Protein AF-A0A3D4UQH4-F1 (afdb_monomer_lite)

Sequence (148 aa):
MLNLFEFDNHVIDTSDFDHFLHGQIVKDFEQEICEYVGAKYAASFFSASYALYSIMNSKVIQTPESVSIPSMIPAVVPNLLVDAGKKIKFTSDVDWVGNSYTLTDGVIDSAQRLDRNQFANECESDDLMVFSMYPTKPLPSLDGGIVV

Structure (mmCIF, N/CA/C/O backbone):
data_AF-A0A3D4UQH4-F1
#
_entry.id   AF-A0A3D4UQH4-F1
#
loop_
_atom_site.group_PDB
_atom_site.id
_atom_site.type_symbol
_atom_site.label_atom_id
_atom_site.label_alt_id
_atom_site.label_comp_id
_atom_site.label_asym_id
_atom_site.label_entity_id
_atom_site.label_seq_id
_atom_site.pdbx_PDB_ins_code
_atom_site.Cartn_x
_atom_site.Cartn_y
_atom_site.Cartn_z
_atom_site.occupancy
_atom_site.B_iso_or_equiv
_atom_site.auth_seq_id
_atom_site.auth_comp_id
_atom_site.auth_asym_id
_atom_site.auth_atom_id
_atom_site.pdbx_PDB_model_num
ATOM 1 N N . MET A 1 1 ? 36.243 -4.290 3.442 1.00 55.69 1 MET A N 1
ATOM 2 C CA . MET A 1 1 ? 35.233 -3.254 3.735 1.00 55.69 1 MET A CA 1
ATOM 3 C C . MET A 1 1 ? 33.886 -3.926 3.514 1.00 55.69 1 MET A C 1
ATOM 5 O O . MET A 1 1 ? 33.722 -4.507 2.450 1.00 55.69 1 MET A O 1
ATOM 9 N N . LEU A 1 2 ? 33.020 -4.008 4.529 1.00 63.53 2 LEU A N 1
ATOM 10 C CA . LEU A 1 2 ? 31.681 -4.590 4.365 1.00 63.53 2 LEU A CA 1
ATOM 11 C C . LEU A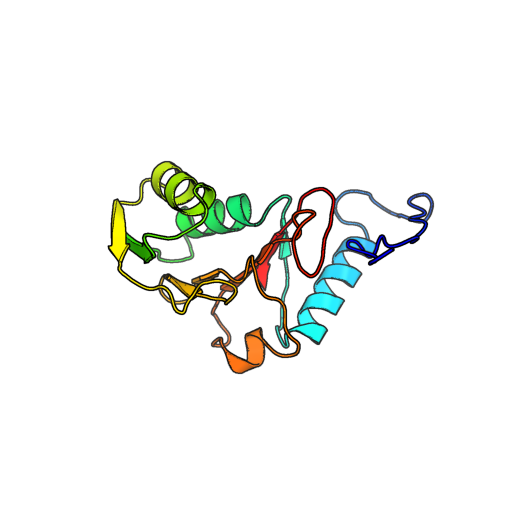 1 2 ? 30.859 -3.636 3.500 1.00 63.53 2 LEU A C 1
ATOM 13 O O . LEU A 1 2 ? 30.804 -2.445 3.807 1.00 63.53 2 LEU A O 1
ATOM 17 N N . ASN A 1 3 ? 30.283 -4.143 2.412 1.00 63.81 3 ASN A N 1
ATOM 18 C CA . ASN A 1 3 ? 29.414 -3.346 1.562 1.00 63.81 3 ASN A CA 1
ATOM 19 C C . ASN A 1 3 ? 28.056 -3.237 2.262 1.00 63.81 3 ASN A C 1
ATOM 21 O O . ASN A 1 3 ? 27.330 -4.222 2.351 1.00 63.81 3 ASN A O 1
ATOM 25 N N . LEU A 1 4 ? 27.780 -2.079 2.866 1.00 70.81 4 LEU A N 1
ATOM 26 C CA . LEU A 1 4 ? 26.556 -1.844 3.645 1.00 70.81 4 LEU A CA 1
ATOM 27 C C . LEU A 1 4 ? 25.354 -1.486 2.761 1.00 70.81 4 LEU A C 1
ATOM 29 O O . LEU A 1 4 ? 24.227 -1.518 3.243 1.00 70.81 4 LEU A O 1
ATOM 33 N N . PHE A 1 5 ? 25.599 -1.147 1.494 1.00 67.12 5 PHE A N 1
ATOM 34 C CA . PHE A 1 5 ? 24.580 -0.742 0.538 1.00 67.12 5 PHE A CA 1
ATOM 35 C C . PHE A 1 5 ? 24.846 -1.418 -0.806 1.00 67.12 5 PHE A C 1
ATOM 37 O O . PHE A 1 5 ? 25.964 -1.366 -1.323 1.00 67.12 5 PHE A O 1
ATOM 44 N N . GLU A 1 6 ? 23.816 -2.028 -1.376 1.00 66.38 6 GLU A N 1
ATOM 45 C CA . GLU A 1 6 ? 23.795 -2.366 -2.793 1.00 66.38 6 GLU A CA 1
ATOM 46 C C . GLU A 1 6 ? 23.081 -1.225 -3.510 1.00 66.38 6 GLU A C 1
ATOM 48 O O . GLU A 1 6 ? 21.919 -0.936 -3.234 1.00 66.38 6 GLU A O 1
ATOM 53 N N . PHE A 1 7 ? 23.815 -0.511 -4.359 1.00 68.06 7 PHE A N 1
ATOM 54 C CA . PHE A 1 7 ? 23.237 0.512 -5.217 1.00 68.06 7 PHE A CA 1
ATOM 55 C C . PHE A 1 7 ? 23.024 -0.094 -6.590 1.00 68.06 7 PHE A C 1
ATOM 57 O O . PHE A 1 7 ? 23.969 -0.616 -7.191 1.00 68.06 7 PHE A O 1
ATOM 64 N N . ASP A 1 8 ? 21.796 0.001 -7.079 1.00 66.94 8 ASP A N 1
ATOM 65 C CA . ASP A 1 8 ? 21.498 -0.404 -8.437 1.00 66.94 8 ASP A CA 1
ATOM 66 C C . ASP A 1 8 ? 22.124 0.574 -9.432 1.00 66.94 8 ASP A C 1
ATOM 68 O O . ASP A 1 8 ? 22.000 1.792 -9.300 1.00 66.94 8 ASP A O 1
ATOM 72 N N . ASN A 1 9 ? 22.801 0.035 -10.446 1.00 75.69 9 ASN A N 1
ATOM 73 C CA . ASN A 1 9 ? 23.421 0.826 -11.516 1.00 75.69 9 ASN A CA 1
ATOM 74 C C . ASN A 1 9 ? 22.517 0.903 -12.754 1.00 75.69 9 ASN A C 1
ATOM 76 O O . ASN A 1 9 ? 23.005 1.065 -13.876 1.00 75.69 9 ASN A O 1
ATOM 80 N N . HIS A 1 10 ? 21.205 0.737 -12.569 1.00 77.25 10 HIS A N 1
ATOM 81 C CA . HIS A 1 10 ? 20.240 0.845 -13.651 1.00 77.25 10 HIS A CA 1
ATOM 82 C C . HIS A 1 10 ? 20.308 2.239 -14.279 1.00 77.25 10 HIS A C 1
ATOM 84 O O . HIS A 1 10 ? 20.127 3.261 -13.618 1.00 77.25 10 HIS A O 1
ATOM 90 N N . VAL A 1 11 ? 20.563 2.274 -15.586 1.00 79.12 11 VAL A N 1
ATOM 91 C CA . VAL A 1 11 ? 20.417 3.486 -16.387 1.00 79.12 11 VAL A CA 1
ATOM 92 C C . VAL A 1 11 ? 18.962 3.546 -16.826 1.00 79.12 11 VAL A C 1
ATOM 94 O O . VAL A 1 11 ? 18.531 2.743 -17.649 1.00 79.12 11 VAL A O 1
ATOM 97 N N . ILE A 1 12 ? 18.202 4.473 -16.245 1.00 77.31 12 ILE A N 1
ATOM 98 C CA . ILE A 1 12 ? 16.815 4.720 -16.641 1.00 77.31 12 ILE A CA 1
ATOM 99 C C . ILE A 1 12 ? 16.840 5.686 -17.825 1.00 77.31 12 ILE A C 1
ATOM 101 O O . ILE A 1 12 ? 17.090 6.881 -17.652 1.00 77.31 12 ILE A O 1
ATOM 105 N N . ASP A 1 13 ? 16.589 5.166 -19.024 1.00 83.00 13 ASP A N 1
ATOM 106 C CA . ASP A 1 13 ? 16.363 5.993 -20.204 1.00 83.00 13 ASP A CA 1
ATOM 107 C C . ASP A 1 13 ? 14.875 6.338 -20.308 1.00 83.00 13 ASP A C 1
ATOM 109 O O . ASP A 1 13 ? 14.033 5.500 -20.616 1.00 83.00 13 ASP A O 1
ATOM 113 N N . THR A 1 14 ? 14.548 7.591 -20.006 1.00 85.00 14 THR A N 1
ATOM 114 C CA . THR A 1 14 ? 13.168 8.094 -20.084 1.00 85.00 14 THR A CA 1
ATOM 115 C C . THR A 1 14 ? 12.815 8.623 -21.474 1.00 85.00 14 THR A C 1
ATOM 117 O O . THR A 1 14 ? 11.677 9.038 -21.687 1.00 85.00 14 THR A O 1
ATOM 120 N N . SER A 1 15 ? 13.762 8.629 -22.423 1.00 86.25 15 SER A N 1
ATOM 121 C CA . SER A 1 15 ? 13.526 9.125 -23.784 1.00 86.25 15 SER A CA 1
ATOM 122 C C . SER A 1 15 ? 12.599 8.222 -24.600 1.00 86.25 15 SER A C 1
ATOM 124 O O . SER A 1 15 ? 11.910 8.718 -25.490 1.00 86.25 15 SER A O 1
ATOM 126 N N . ASP A 1 16 ? 12.514 6.941 -24.236 1.00 82.94 16 ASP A N 1
ATOM 127 C CA . ASP A 1 16 ? 11.620 5.957 -24.852 1.00 82.94 16 ASP A CA 1
ATOM 128 C C . ASP A 1 16 ? 10.189 5.992 -24.278 1.00 82.94 16 ASP A C 1
ATOM 130 O O . ASP A 1 16 ? 9.322 5.234 -24.719 1.00 82.94 16 ASP A O 1
ATOM 134 N N . PHE A 1 17 ? 9.907 6.853 -23.291 1.00 87.06 17 PHE A N 1
ATOM 135 C CA . PHE A 1 17 ? 8.574 6.937 -22.692 1.00 87.06 17 PHE A CA 1
ATOM 136 C C . PHE A 1 17 ? 7.614 7.672 -23.632 1.00 87.06 17 PHE A C 1
ATOM 138 O O . PHE A 1 17 ? 7.866 8.797 -24.061 1.00 87.06 17 PHE A O 1
ATOM 145 N N . ASP A 1 18 ? 6.471 7.050 -23.913 1.00 85.69 18 ASP A N 1
ATOM 146 C CA . ASP A 1 18 ? 5.420 7.606 -24.767 1.00 85.69 18 ASP A CA 1
ATOM 147 C C . ASP A 1 18 ? 4.698 8.789 -24.096 1.00 85.69 18 ASP A C 1
ATOM 149 O O . ASP A 1 18 ? 4.548 9.863 -24.683 1.00 85.69 18 ASP A O 1
ATOM 153 N N . HIS A 1 19 ? 4.278 8.608 -22.842 1.00 82.06 19 HIS A N 1
ATOM 154 C CA . HIS A 1 19 ? 3.613 9.613 -22.022 1.00 82.06 19 HIS A CA 1
ATOM 155 C C . HIS A 1 19 ? 4.035 9.499 -20.553 1.00 82.06 19 HIS A C 1
ATOM 1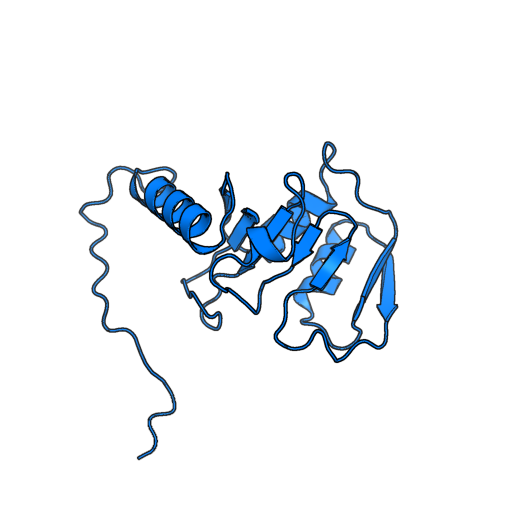57 O O . HIS A 1 19 ? 3.909 8.450 -19.932 1.00 82.06 19 HIS A O 1
ATOM 163 N N . PHE A 1 20 ? 4.435 10.619 -19.946 1.00 77.88 20 PHE A N 1
ATOM 164 C CA . PHE A 1 20 ? 4.988 10.626 -18.583 1.00 77.88 20 PHE A CA 1
ATOM 165 C C . PHE A 1 20 ? 3.975 10.381 -17.450 1.00 77.88 20 PHE A C 1
ATOM 167 O O . PHE A 1 20 ? 4.392 10.125 -16.328 1.00 77.88 20 PHE A O 1
ATOM 174 N N . LEU A 1 21 ? 2.665 10.495 -17.705 1.00 78.69 21 LEU A N 1
ATOM 175 C CA . LEU A 1 21 ? 1.633 10.385 -16.657 1.00 78.69 21 LEU A CA 1
ATOM 176 C C . LEU A 1 21 ? 0.881 9.048 -16.666 1.00 78.69 21 LEU A C 1
ATOM 178 O O . LEU A 1 21 ? 0.495 8.557 -15.614 1.00 78.69 21 LEU A O 1
ATOM 182 N N . HIS A 1 22 ? 0.621 8.493 -17.848 1.00 79.38 22 HIS A N 1
ATOM 183 C CA . HIS A 1 22 ? -0.218 7.302 -18.043 1.00 79.38 22 HIS A CA 1
ATOM 184 C C . HIS A 1 22 ? 0.233 6.508 -19.281 1.00 79.38 22 HIS A C 1
ATOM 186 O O . HIS A 1 22 ? -0.586 5.986 -20.047 1.00 79.38 22 HIS A O 1
ATOM 192 N N . GLY A 1 23 ? 1.540 6.534 -19.542 1.00 88.31 23 GLY A N 1
ATOM 193 C CA . GLY A 1 23 ? 2.171 5.822 -20.645 1.00 88.31 23 GLY A CA 1
ATOM 194 C C . GLY A 1 23 ? 2.146 4.311 -20.466 1.00 88.31 23 GLY A C 1
ATOM 195 O O . GLY A 1 23 ? 1.752 3.798 -19.414 1.00 88.31 23 GLY A O 1
ATOM 196 N N . GLN A 1 24 ? 2.588 3.593 -21.495 1.00 91.56 24 GLN A N 1
ATOM 197 C CA . GLN A 1 24 ? 2.633 2.130 -21.471 1.00 91.56 24 GLN A CA 1
ATOM 198 C C . GLN A 1 24 ? 3.474 1.599 -20.298 1.00 91.56 24 GLN A C 1
ATOM 200 O O . GLN A 1 24 ? 3.058 0.650 -19.643 1.00 91.56 24 GLN A O 1
ATOM 205 N N . ILE A 1 25 ? 4.560 2.294 -19.942 1.00 90.56 25 ILE A N 1
ATOM 206 C CA . ILE A 1 25 ? 5.445 1.913 -18.832 1.00 90.56 25 ILE A CA 1
ATOM 207 C C . ILE A 1 25 ? 4.726 1.821 -17.475 1.00 90.56 25 ILE A C 1
ATOM 209 O O . ILE A 1 25 ? 5.060 0.965 -16.662 1.00 90.56 25 ILE A O 1
ATOM 213 N N . VAL A 1 26 ? 3.712 2.663 -17.229 1.00 92.12 26 VAL A N 1
ATOM 214 C CA . VAL A 1 26 ? 2.927 2.617 -15.982 1.00 92.12 26 VAL A CA 1
ATOM 215 C C . VAL A 1 26 ? 2.057 1.362 -15.952 1.00 92.12 26 VAL A C 1
ATOM 217 O O . VAL A 1 26 ? 1.976 0.696 -14.927 1.00 92.12 26 VAL A O 1
ATOM 220 N N . LYS A 1 27 ? 1.451 1.008 -17.091 1.00 94.00 27 LYS A N 1
ATOM 221 C CA . LYS A 1 27 ? 0.606 -0.188 -17.212 1.00 94.00 27 LYS A CA 1
ATOM 222 C C . LYS A 1 27 ? 1.421 -1.469 -17.102 1.00 94.00 27 LYS A C 1
ATOM 224 O O . LYS A 1 27 ? 0.960 -2.419 -16.482 1.00 94.00 27 LYS A O 1
ATOM 229 N N . ASP A 1 28 ? 2.607 -1.484 -17.705 1.00 94.50 28 ASP A N 1
ATOM 230 C CA . ASP A 1 28 ? 3.519 -2.624 -17.635 1.00 94.50 28 ASP A CA 1
ATOM 231 C C . ASP A 1 28 ? 3.971 -2.839 -16.186 1.00 94.50 28 ASP A C 1
ATOM 233 O O . ASP A 1 28 ? 3.867 -3.947 -15.672 1.00 94.50 28 ASP A O 1
ATOM 237 N N . PHE A 1 29 ? 4.349 -1.763 -15.487 1.00 94.56 29 PHE A N 1
ATOM 238 C CA . PHE A 1 29 ? 4.673 -1.811 -14.061 1.00 94.56 29 PHE A CA 1
ATOM 239 C C . PHE A 1 29 ? 3.508 -2.335 -13.204 1.00 94.56 29 PHE A C 1
ATOM 241 O O . PHE A 1 29 ? 3.693 -3.238 -12.389 1.00 94.56 29 PHE A O 1
ATOM 248 N N . GLU A 1 30 ? 2.298 -1.804 -13.395 1.00 97.50 30 GLU A N 1
ATOM 249 C CA . GLU A 1 30 ? 1.097 -2.254 -12.681 1.00 97.50 30 GLU A CA 1
ATOM 250 C C . GLU A 1 30 ? 0.813 -3.743 -12.920 1.00 97.50 30 GLU A C 1
ATOM 252 O O . GLU A 1 30 ? 0.559 -4.486 -11.970 1.00 97.50 30 GLU A O 1
ATOM 257 N N . GLN A 1 31 ? 0.926 -4.196 -14.171 1.00 98.38 31 GLN A N 1
ATOM 258 C CA . GLN A 1 31 ? 0.735 -5.594 -14.553 1.00 98.38 31 GLN A CA 1
ATOM 259 C C . GLN A 1 31 ? 1.808 -6.512 -13.948 1.00 98.38 31 GLN A C 1
ATOM 261 O O . GLN A 1 31 ? 1.475 -7.584 -13.440 1.00 98.38 31 GLN A O 1
ATOM 266 N N . GLU A 1 32 ? 3.078 -6.101 -13.949 1.00 98.06 32 GLU A N 1
ATOM 267 C CA . GLU A 1 32 ? 4.167 -6.864 -13.331 1.00 98.06 32 GLU A CA 1
ATOM 268 C C . GLU A 1 32 ? 3.962 -7.023 -11.821 1.00 98.06 32 GLU A C 1
ATOM 270 O O . GLU A 1 32 ? 4.178 -8.109 -11.278 1.00 98.06 32 GLU A O 1
ATOM 275 N N . ILE A 1 33 ? 3.489 -5.975 -11.137 1.00 98.31 33 ILE A N 1
ATOM 276 C CA . ILE A 1 33 ? 3.147 -6.066 -9.716 1.00 98.31 33 ILE A CA 1
ATOM 277 C C . ILE A 1 33 ? 1.986 -7.038 -9.504 1.00 98.31 33 ILE A C 1
ATOM 279 O O . ILE A 1 33 ? 2.107 -7.911 -8.641 1.00 98.31 33 ILE A O 1
ATOM 283 N N . CYS A 1 34 ? 0.909 -6.954 -10.297 1.00 98.50 34 CYS A N 1
ATOM 284 C CA . CYS A 1 34 ? -0.203 -7.909 -10.236 1.00 98.50 34 CYS A CA 1
ATOM 285 C C . CYS A 1 34 ? 0.284 -9.357 -10.347 1.00 98.50 34 CYS A C 1
ATOM 287 O O . CYS A 1 34 ? -0.038 -10.190 -9.500 1.00 98.50 34 CYS A O 1
ATOM 289 N N . GLU A 1 35 ? 1.094 -9.651 -11.364 1.00 98.69 35 GLU A N 1
ATOM 290 C CA . GLU A 1 35 ? 1.646 -10.985 -11.603 1.00 98.69 35 GLU A CA 1
ATOM 291 C C . GLU A 1 35 ? 2.577 -11.443 -10.478 1.00 98.69 35 GLU A C 1
ATOM 293 O O . GLU A 1 35 ? 2.585 -12.621 -10.115 1.00 98.69 35 GLU A O 1
ATOM 298 N N . TYR A 1 36 ? 3.352 -10.522 -9.902 1.00 98.69 36 TYR A N 1
ATOM 299 C CA . TYR A 1 36 ? 4.272 -10.827 -8.817 1.00 98.69 36 TYR A CA 1
ATOM 300 C C . TYR A 1 36 ? 3.537 -11.182 -7.522 1.00 98.69 36 TYR A C 1
ATOM 302 O O . TYR A 1 36 ? 3.870 -12.193 -6.902 1.00 98.69 36 TYR A O 1
ATOM 310 N N . VAL A 1 37 ? 2.543 -10.386 -7.113 1.00 98.62 37 VAL A N 1
ATOM 311 C CA . VAL A 1 37 ? 1.826 -10.557 -5.832 1.00 98.62 37 VAL A CA 1
ATOM 312 C C . VAL A 1 37 ? 0.585 -11.445 -5.942 1.00 98.62 37 VAL A C 1
ATOM 314 O O . VAL A 1 37 ? 0.021 -11.830 -4.919 1.00 98.62 37 VAL A O 1
ATOM 317 N N . GLY A 1 38 ? 0.177 -11.811 -7.159 1.00 98.44 38 GLY A N 1
ATOM 318 C CA . GLY A 1 38 ? -1.009 -12.626 -7.418 1.00 98.44 38 GLY A CA 1
ATOM 319 C C . GLY A 1 38 ? -2.327 -11.848 -7.341 1.00 98.44 38 GLY A C 1
ATOM 320 O O . GLY A 1 38 ? -3.352 -12.431 -6.997 1.00 98.44 38 GLY A O 1
ATOM 321 N N . ALA A 1 39 ? -2.306 -10.548 -7.642 1.00 98.50 39 ALA A N 1
ATOM 322 C CA . ALA A 1 39 ? -3.495 -9.700 -7.701 1.00 98.50 39 ALA A CA 1
ATOM 323 C C . ALA A 1 39 ? -4.038 -9.575 -9.133 1.00 98.50 39 ALA A C 1
ATOM 325 O O . ALA A 1 39 ? -3.359 -9.888 -10.112 1.00 98.50 39 ALA A O 1
ATOM 326 N N . LYS A 1 40 ? -5.286 -9.116 -9.265 1.00 98.00 40 LYS A N 1
ATOM 327 C CA . LYS A 1 40 ? -5.950 -8.955 -10.571 1.00 98.00 40 LYS A CA 1
ATOM 328 C C . LYS A 1 40 ? -5.795 -7.553 -11.157 1.00 98.00 40 LYS A C 1
ATOM 330 O O . LYS A 1 40 ? -5.842 -7.395 -12.376 1.00 98.00 40 LYS A O 1
ATOM 335 N N . TYR A 1 41 ? -5.686 -6.554 -10.292 1.00 98.06 41 TYR A N 1
ATOM 336 C CA . TYR A 1 41 ? -5.614 -5.151 -10.660 1.00 98.06 41 TYR A CA 1
ATOM 337 C C . TYR A 1 41 ? -4.526 -4.474 -9.842 1.00 98.06 41 TYR A C 1
ATOM 339 O O . TYR A 1 41 ? -4.163 -4.953 -8.773 1.00 98.06 41 TYR A O 1
ATOM 347 N N . ALA A 1 42 ? -4.000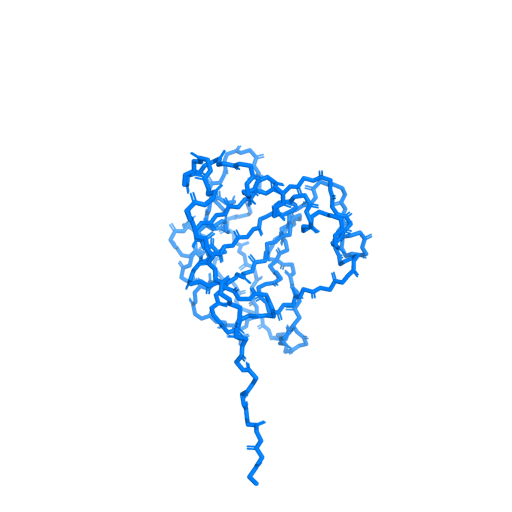 -3.377 -10.370 1.00 97.94 42 ALA A N 1
ATOM 348 C CA . ALA A 1 42 ? -3.109 -2.501 -9.643 1.00 97.94 42 ALA A CA 1
ATOM 349 C C . ALA A 1 42 ? -3.360 -1.057 -10.075 1.00 97.94 42 ALA A C 1
ATOM 351 O O . ALA A 1 42 ? -3.783 -0.802 -11.204 1.00 97.94 42 ALA A O 1
ATOM 352 N N . ALA A 1 43 ? -3.127 -0.122 -9.162 1.00 96.81 43 ALA A N 1
ATOM 353 C CA . ALA A 1 43 ? -3.213 1.305 -9.420 1.00 96.81 43 ALA A CA 1
ATOM 354 C C . ALA A 1 43 ? -2.076 2.034 -8.704 1.00 96.81 43 ALA A C 1
ATOM 356 O O . ALA A 1 43 ? -1.956 1.977 -7.475 1.00 96.81 43 ALA A O 1
ATOM 357 N N . SER A 1 44 ? -1.247 2.725 -9.479 1.00 95.69 44 SER A N 1
ATOM 358 C CA . SER A 1 44 ? -0.088 3.470 -8.995 1.00 95.69 44 SER A CA 1
ATOM 359 C C . SER A 1 44 ? -0.488 4.838 -8.442 1.00 95.69 44 SER A C 1
ATOM 361 O O . SER A 1 44 ? -1.317 5.558 -8.997 1.00 95.69 44 SER A O 1
ATOM 363 N N . PHE A 1 45 ? 0.160 5.228 -7.352 1.00 95.88 45 PHE A N 1
ATOM 364 C CA . PHE A 1 45 ? 0.008 6.508 -6.672 1.00 95.88 45 PHE A CA 1
ATOM 365 C C . PHE A 1 45 ? 1.382 7.132 -6.439 1.00 95.88 45 PHE A C 1
ATOM 367 O O . PHE A 1 45 ? 2.402 6.450 -6.372 1.00 95.88 45 PHE A O 1
ATOM 374 N N . PHE A 1 46 ? 1.413 8.445 -6.224 1.00 93.75 46 PHE A N 1
ATOM 375 C CA . PHE A 1 46 ? 2.661 9.143 -5.909 1.00 93.75 46 PHE A CA 1
ATOM 376 C C . PHE A 1 46 ? 3.199 8.841 -4.499 1.00 93.75 46 PHE A C 1
ATOM 378 O O . PHE A 1 46 ? 4.338 9.174 -4.219 1.00 93.75 46 PHE A O 1
ATOM 385 N N . SER A 1 47 ? 2.405 8.237 -3.603 1.00 95.94 47 SER A N 1
ATOM 386 C CA . SER A 1 47 ? 2.872 7.692 -2.318 1.00 95.94 47 SER A CA 1
ATOM 387 C C . SER A 1 47 ? 1.864 6.690 -1.740 1.00 95.94 47 SER A C 1
ATOM 389 O O . SER A 1 47 ? 0.653 6.832 -1.937 1.00 95.94 47 SER A O 1
ATOM 391 N N . ALA A 1 48 ? 2.341 5.712 -0.963 1.00 97.25 48 ALA A N 1
ATOM 392 C CA . ALA A 1 48 ? 1.469 4.782 -0.230 1.00 97.25 48 ALA A CA 1
ATOM 393 C C . ALA A 1 48 ? 0.586 5.495 0.806 1.00 97.25 48 ALA A C 1
ATOM 395 O O . ALA A 1 48 ? -0.591 5.177 0.957 1.00 97.25 48 ALA A O 1
ATOM 396 N N . SER A 1 49 ? 1.127 6.508 1.485 1.00 97.19 49 SER A N 1
ATOM 397 C CA . SER A 1 49 ? 0.389 7.282 2.486 1.00 97.19 49 SER A CA 1
ATOM 398 C C . SER A 1 49 ? -0.801 8.020 1.877 1.00 97.19 49 SER A C 1
ATOM 400 O O . SER A 1 49 ? -1.867 8.070 2.488 1.00 97.19 49 SER A O 1
ATOM 402 N N . TYR A 1 50 ? -0.650 8.563 0.663 1.00 97.31 50 TYR A N 1
ATOM 403 C CA . TYR A 1 50 ? -1.760 9.198 -0.045 1.00 97.31 50 TYR A CA 1
ATOM 404 C C . TYR A 1 50 ? -2.799 8.185 -0.536 1.00 97.31 50 TYR A C 1
ATOM 406 O O . TYR A 1 50 ? -3.998 8.471 -0.490 1.00 97.31 50 TYR A O 1
ATOM 414 N N . ALA A 1 51 ? -2.365 6.995 -0.963 1.00 97.50 51 ALA A N 1
ATOM 415 C CA . ALA A 1 51 ? -3.277 5.911 -1.313 1.00 97.50 51 ALA A CA 1
ATOM 416 C C . ALA A 1 51 ? -4.135 5.502 -0.101 1.00 97.50 51 ALA A C 1
ATOM 418 O O . ALA A 1 51 ? -5.363 5.521 -0.181 1.00 97.50 51 ALA A O 1
ATOM 419 N N . LEU A 1 52 ? -3.506 5.261 1.055 1.00 98.12 52 LEU A N 1
ATOM 420 C CA . LEU A 1 52 ? -4.204 4.967 2.310 1.00 98.12 52 LEU A CA 1
ATOM 421 C C . LEU A 1 52 ? -5.124 6.115 2.736 1.00 98.12 52 LEU A C 1
ATOM 423 O O . LEU A 1 52 ? -6.285 5.878 3.052 1.00 98.12 52 LEU A O 1
ATOM 427 N N . TYR A 1 53 ? -4.664 7.368 2.683 1.00 97.94 53 TYR A N 1
ATOM 428 C CA . TYR A 1 53 ? -5.513 8.533 2.955 1.00 97.94 53 TYR A CA 1
ATOM 429 C C . TYR A 1 53 ? -6.764 8.560 2.061 1.00 97.94 53 TYR A C 1
ATOM 431 O O . TYR A 1 53 ? -7.869 8.824 2.542 1.00 97.94 53 TYR A O 1
ATOM 439 N N . SER A 1 54 ? -6.606 8.260 0.770 1.00 97.19 54 SER A N 1
ATOM 440 C CA . SER A 1 54 ? -7.706 8.224 -0.199 1.00 97.19 54 SER A CA 1
ATOM 441 C C . SER A 1 54 ? -8.692 7.093 0.102 1.00 97.19 54 SER A C 1
ATOM 443 O O . SER A 1 54 ? -9.901 7.312 0.053 1.00 97.19 54 SER A O 1
ATOM 445 N N . ILE A 1 55 ? -8.191 5.913 0.484 1.00 97.38 55 ILE A N 1
ATOM 446 C CA . ILE A 1 55 ? -9.007 4.776 0.933 1.00 97.38 55 ILE A CA 1
ATOM 447 C C . ILE A 1 55 ? -9.796 5.152 2.195 1.00 97.38 55 ILE A C 1
ATOM 449 O O . ILE A 1 55 ? -11.014 4.986 2.235 1.00 97.38 55 ILE A O 1
ATOM 453 N N . MET A 1 56 ? -9.138 5.748 3.194 1.00 97.56 56 MET A N 1
ATOM 454 C CA . MET A 1 56 ? -9.770 6.141 4.459 1.00 97.56 56 MET A CA 1
ATOM 455 C C . MET A 1 56 ? -10.832 7.243 4.303 1.00 97.56 56 MET A C 1
ATOM 457 O O . MET A 1 56 ? -11.747 7.317 5.125 1.00 97.56 56 MET A O 1
ATOM 461 N N . ASN A 1 57 ? -10.747 8.062 3.249 1.00 95.50 57 ASN A N 1
ATOM 462 C CA . ASN A 1 57 ? -11.736 9.090 2.893 1.00 95.50 57 ASN A CA 1
ATOM 463 C C . ASN A 1 57 ? -12.730 8.651 1.804 1.00 95.50 57 ASN A C 1
ATOM 465 O O . ASN A 1 57 ? -13.548 9.457 1.344 1.00 95.50 57 ASN A O 1
ATOM 469 N N . SER A 1 58 ? -12.663 7.399 1.355 1.00 93.75 58 SER A N 1
ATOM 470 C CA . SER A 1 58 ? -13.525 6.902 0.290 1.00 93.75 58 SER A CA 1
ATOM 471 C C . SER A 1 58 ? -14.995 6.889 0.717 1.00 93.75 58 SER A C 1
ATOM 473 O O . SER A 1 58 ? -15.340 6.589 1.857 1.00 93.75 58 SER A O 1
ATOM 475 N N . LYS A 1 59 ? -15.885 7.189 -0.235 1.00 91.38 59 LYS A N 1
ATOM 476 C CA . LYS A 1 59 ? -17.342 7.007 -0.082 1.00 91.38 59 LYS A CA 1
ATOM 477 C C . LYS A 1 59 ? -17.822 5.634 -0.551 1.00 91.38 59 LYS A C 1
ATOM 479 O O . LYS A 1 59 ? -18.995 5.318 -0.384 1.00 91.38 59 LYS A O 1
ATOM 484 N N . VAL A 1 60 ? -16.942 4.877 -1.204 1.00 91.81 60 VAL A N 1
ATOM 485 C CA . VAL A 1 60 ? -17.248 3.566 -1.789 1.00 91.81 60 VAL A CA 1
ATOM 486 C C . VAL A 1 60 ? -16.733 2.452 -0.883 1.00 91.81 60 VAL A C 1
ATOM 488 O O . VAL A 1 60 ? -17.408 1.444 -0.721 1.00 91.81 60 VAL A O 1
ATOM 491 N N . ILE A 1 61 ? -15.573 2.661 -0.256 1.00 90.56 61 ILE A N 1
ATOM 492 C CA . ILE A 1 61 ? -14.990 1.734 0.715 1.00 90.56 61 ILE A CA 1
ATOM 493 C C . ILE A 1 61 ? -15.451 2.176 2.098 1.00 90.56 61 ILE A C 1
ATOM 495 O O . ILE A 1 61 ? -15.174 3.299 2.526 1.00 90.56 61 ILE A O 1
ATOM 499 N N . GLN A 1 62 ? -16.178 1.309 2.793 1.00 89.44 62 GLN A N 1
ATOM 500 C CA . GLN A 1 62 ? -16.637 1.607 4.139 1.00 89.44 62 GLN A CA 1
ATOM 501 C C . GLN A 1 62 ? -15.475 1.447 5.120 1.00 89.44 62 GLN A C 1
ATOM 503 O O . GLN A 1 62 ? -15.058 0.337 5.423 1.00 89.44 62 GLN A O 1
ATOM 508 N N . THR A 1 63 ? -14.978 2.561 5.652 1.00 94.44 63 THR A N 1
ATOM 509 C CA . THR A 1 63 ? -13.929 2.557 6.678 1.00 94.44 63 THR A CA 1
ATOM 510 C C . THR A 1 63 ? -14.496 2.987 8.031 1.00 94.44 63 THR A C 1
ATOM 512 O O . THR A 1 63 ? -15.381 3.849 8.089 1.00 94.44 63 THR A O 1
ATOM 515 N N . PRO A 1 64 ? -14.023 2.416 9.150 1.00 95.62 64 PRO A N 1
ATOM 516 C CA . PRO A 1 64 ? -14.558 2.738 10.464 1.00 95.62 64 PRO A CA 1
ATOM 517 C C . PRO A 1 64 ? -14.186 4.165 10.886 1.00 95.62 64 PRO A C 1
ATOM 519 O O . PRO A 1 64 ? -13.228 4.762 10.397 1.00 95.62 64 PRO A O 1
ATOM 522 N N . GLU A 1 65 ? -14.935 4.709 11.845 1.00 95.81 65 GLU A N 1
ATOM 523 C CA . GLU A 1 65 ? -14.635 5.993 12.503 1.00 95.81 65 GLU A CA 1
ATOM 524 C C . GLU A 1 65 ? -13.413 5.905 13.432 1.00 95.81 65 GLU A C 1
ATOM 526 O O . GLU A 1 65 ? -12.748 6.904 13.704 1.00 95.81 65 GLU A O 1
ATOM 531 N N . SER A 1 66 ? -13.125 4.707 13.950 1.00 97.69 66 SER A N 1
ATOM 532 C CA . SER A 1 66 ? -11.994 4.434 14.833 1.00 97.69 66 SER A CA 1
ATOM 533 C C . SER A 1 66 ? -11.176 3.273 14.290 1.00 97.69 66 SER A C 1
ATOM 535 O O . SER A 1 66 ? -11.725 2.208 14.017 1.00 97.69 66 SER A O 1
ATOM 537 N N . VAL A 1 67 ? -9.864 3.462 14.204 1.00 98.06 67 VAL A N 1
ATOM 538 C CA . VAL A 1 67 ? -8.905 2.488 13.677 1.00 98.06 67 VAL A CA 1
ATOM 539 C C . VAL A 1 67 ? -7.951 2.071 14.790 1.00 98.06 67 VAL A C 1
ATOM 541 O O . VAL A 1 67 ? -7.507 2.911 15.578 1.00 98.06 67 VAL A O 1
ATOM 544 N N . SER A 1 68 ? -7.668 0.771 14.885 1.00 97.62 68 SER A N 1
ATOM 545 C CA . SER A 1 68 ? -6.679 0.247 15.829 1.00 97.62 68 SER A CA 1
ATOM 546 C C . SER A 1 68 ? -5.360 0.017 15.105 1.00 97.62 68 SER A C 1
ATOM 548 O O . SER A 1 68 ? -5.349 -0.707 14.120 1.00 97.62 68 SER A O 1
ATOM 550 N N . ILE A 1 69 ? -4.272 0.616 15.587 1.00 97.44 69 ILE A N 1
ATOM 551 C CA . ILE A 1 69 ? -2.931 0.451 15.005 1.00 97.44 69 ILE A CA 1
ATOM 552 C C . ILE A 1 69 ? -1.901 0.144 16.095 1.00 97.44 69 ILE A C 1
ATOM 554 O O . ILE A 1 69 ? -2.070 0.609 17.228 1.00 97.44 69 ILE A O 1
ATOM 558 N N . PRO A 1 70 ? -0.815 -0.575 15.772 1.00 96.75 70 PRO A N 1
ATOM 559 C CA . PRO A 1 70 ? 0.312 -0.744 16.680 1.00 96.75 70 PRO A CA 1
ATOM 560 C C . PRO A 1 70 ? 0.862 0.599 17.181 1.00 96.75 70 PRO A C 1
ATOM 562 O O . PRO A 1 70 ? 0.926 1.580 16.442 1.00 96.75 70 PRO A O 1
ATOM 565 N N . SER A 1 71 ? 1.273 0.664 18.448 1.00 95.69 71 SER A N 1
ATOM 566 C CA . SER A 1 71 ? 1.899 1.865 19.027 1.00 95.69 71 SER A CA 1
ATOM 567 C C . SER A 1 71 ? 3.301 2.125 18.478 1.00 95.69 71 SER A C 1
ATOM 569 O O . SER A 1 71 ? 3.708 3.272 18.300 1.00 95.69 71 SER A O 1
ATOM 571 N N . MET A 1 72 ? 4.034 1.053 18.188 1.00 95.38 72 MET A N 1
ATOM 572 C CA . MET A 1 72 ? 5.299 1.093 17.474 1.00 95.38 72 MET A CA 1
ATOM 573 C C . MET A 1 72 ? 4.970 1.105 15.989 1.00 95.38 72 MET A C 1
ATOM 575 O O . MET A 1 72 ? 4.842 0.033 15.440 1.00 95.38 72 MET A O 1
ATOM 579 N N . ILE A 1 73 ? 4.781 2.261 15.351 1.00 95.62 73 ILE A N 1
ATOM 580 C CA . ILE A 1 73 ? 4.462 2.366 13.914 1.00 95.62 73 ILE A CA 1
ATOM 581 C C . ILE A 1 73 ? 5.043 3.669 13.335 1.00 95.62 73 ILE A C 1
ATOM 583 O O . ILE A 1 73 ? 5.173 4.645 14.081 1.00 95.62 73 ILE A O 1
ATOM 587 N N . PRO A 1 74 ? 5.425 3.743 12.041 1.00 94.38 74 PRO A N 1
ATOM 588 C CA . PRO A 1 74 ? 5.899 4.988 11.450 1.00 94.38 74 PRO A CA 1
ATOM 589 C C . PRO A 1 74 ? 4.860 6.100 11.595 1.00 94.38 74 PRO A C 1
ATOM 591 O O . PRO A 1 74 ? 3.696 5.903 11.261 1.00 94.38 74 PRO A O 1
ATOM 594 N N . ALA A 1 75 ? 5.294 7.288 12.029 1.00 95.75 75 ALA A N 1
ATOM 595 C CA . ALA A 1 75 ? 4.414 8.421 12.344 1.00 95.75 75 ALA A CA 1
ATOM 596 C C . ALA A 1 75 ? 3.514 8.878 11.177 1.00 95.75 75 ALA A C 1
ATOM 598 O O . ALA A 1 75 ? 2.509 9.549 11.394 1.00 95.75 75 ALA A O 1
ATOM 599 N N . VAL A 1 76 ? 3.836 8.491 9.943 1.00 95.50 76 VAL A N 1
ATOM 600 C CA . VAL A 1 76 ? 3.005 8.775 8.770 1.00 95.50 76 VAL A CA 1
ATOM 601 C C . VAL A 1 76 ? 1.627 8.100 8.835 1.00 95.50 76 VAL A C 1
ATOM 603 O O . VAL A 1 76 ? 0.652 8.694 8.386 1.00 95.50 76 VAL A O 1
ATOM 606 N N . VAL A 1 77 ? 1.518 6.918 9.457 1.00 97.00 77 VAL A N 1
ATOM 607 C CA . VAL A 1 77 ? 0.249 6.185 9.610 1.00 97.00 77 VAL A CA 1
ATOM 608 C C . VAL A 1 77 ? -0.709 6.882 10.590 1.00 97.00 77 VAL A C 1
ATOM 610 O O . VAL A 1 77 ? -1.848 7.149 10.218 1.00 97.00 77 VAL A O 1
ATOM 613 N N . PRO A 1 78 ? -0.323 7.254 11.826 1.00 97.94 78 PRO A N 1
ATOM 614 C CA . PRO A 1 78 ? -1.219 8.033 12.673 1.00 97.94 78 PRO A CA 1
ATOM 615 C C . PRO A 1 78 ? -1.529 9.415 12.079 1.00 97.94 78 PRO A C 1
ATOM 617 O O . PRO A 1 78 ? -2.666 9.864 12.194 1.00 97.94 78 PRO A O 1
ATOM 620 N N . ASN A 1 79 ? -0.583 10.067 11.391 1.00 97.94 79 ASN A N 1
ATOM 621 C CA . ASN A 1 79 ? -0.849 11.358 10.747 1.00 97.94 79 ASN A CA 1
ATOM 622 C C . ASN A 1 79 ? -1.927 11.247 9.657 1.00 97.94 79 ASN A C 1
ATOM 624 O O . ASN A 1 79 ? -2.891 12.007 9.695 1.00 97.94 79 ASN A O 1
ATOM 628 N N . LEU A 1 80 ? -1.832 10.266 8.747 1.00 97.31 80 LEU A N 1
ATOM 629 C CA . LEU A 1 80 ? -2.832 10.109 7.681 1.00 97.31 80 LEU A CA 1
ATOM 630 C C . LEU A 1 80 ? -4.221 9.765 8.236 1.00 97.31 80 LEU A C 1
ATOM 632 O O . LEU A 1 80 ? -5.229 10.192 7.678 1.00 97.31 80 LEU A O 1
ATOM 636 N N . LEU A 1 81 ? -4.291 9.010 9.339 1.00 98.19 81 LEU A N 1
ATOM 637 C CA . LEU A 1 81 ? -5.558 8.678 9.992 1.00 98.19 81 LEU A CA 1
ATOM 638 C C . LEU A 1 81 ? -6.200 9.915 10.626 1.00 98.19 81 LEU A C 1
ATOM 640 O O . LEU A 1 81 ? -7.404 10.116 10.472 1.00 98.19 81 LEU A O 1
ATOM 644 N N . VAL A 1 82 ? -5.407 10.759 11.295 1.00 98.06 82 VAL A N 1
ATOM 645 C CA . VAL A 1 82 ? -5.881 12.041 11.839 1.00 98.06 82 VAL A CA 1
ATOM 646 C C . VAL A 1 82 ? -6.360 12.961 10.716 1.00 98.06 82 VAL A C 1
ATOM 648 O O . VAL A 1 82 ? -7.452 13.519 10.822 1.00 98.06 82 VAL A O 1
ATOM 651 N N . ASP A 1 83 ? -5.605 13.065 9.621 1.00 97.81 83 ASP A N 1
ATOM 652 C CA . ASP A 1 83 ? -5.973 13.880 8.456 1.00 97.81 83 ASP A CA 1
ATOM 653 C C . ASP A 1 83 ? -7.246 13.363 7.762 1.00 97.81 83 ASP A C 1
ATOM 655 O O . ASP A 1 83 ? -8.025 14.146 7.219 1.00 97.81 83 ASP A O 1
ATOM 659 N N . ALA A 1 84 ? -7.498 12.052 7.814 1.00 97.25 84 ALA A N 1
ATOM 660 C CA . ALA A 1 84 ? -8.740 11.422 7.361 1.00 97.25 84 ALA A CA 1
ATOM 661 C C . ALA A 1 84 ? -9.895 11.510 8.385 1.00 97.25 84 ALA A C 1
ATOM 663 O O . ALA A 1 84 ? -10.936 10.876 8.205 1.00 97.25 84 ALA A O 1
ATOM 664 N N . GLY A 1 85 ? -9.727 12.264 9.478 1.00 97.19 85 GLY A N 1
ATOM 665 C CA . GLY A 1 85 ? -10.751 12.466 10.506 1.00 97.19 85 GLY A CA 1
ATOM 666 C C . GLY A 1 85 ? -11.010 11.247 11.396 1.00 97.19 85 GLY A C 1
ATOM 667 O O . GLY A 1 85 ? -12.038 11.190 12.071 1.00 97.19 85 GLY A O 1
ATOM 668 N N . LYS A 1 86 ? -10.106 10.263 11.407 1.00 97.88 86 LYS A N 1
ATOM 669 C CA . LYS A 1 86 ? -10.278 8.998 12.129 1.00 97.88 86 LYS A CA 1
ATOM 670 C C . LYS A 1 86 ? -9.754 9.090 13.557 1.00 97.88 86 LYS A C 1
ATOM 672 O O . LYS A 1 86 ? -8.754 9.744 13.850 1.00 97.88 86 LYS A O 1
ATOM 677 N N . LYS A 1 87 ? -10.414 8.377 14.469 1.00 98.38 87 LYS A N 1
ATOM 678 C CA . LYS A 1 87 ? -9.938 8.179 15.844 1.00 98.38 87 LYS A CA 1
ATOM 679 C C . LYS A 1 87 ? -8.943 7.029 15.882 1.00 98.38 87 LYS A C 1
ATOM 681 O O . LYS A 1 87 ? -9.157 5.999 15.251 1.00 98.38 87 LYS A O 1
ATOM 686 N N . ILE A 1 88 ? -7.884 7.182 16.666 1.00 98.44 88 ILE A N 1
ATOM 687 C CA . ILE A 1 88 ? -6.826 6.177 16.770 1.00 98.44 88 ILE A CA 1
ATOM 688 C C . ILE A 1 88 ? -6.915 5.475 18.120 1.00 98.44 88 ILE A C 1
ATOM 690 O O . ILE A 1 88 ? -6.977 6.121 19.168 1.00 98.44 88 ILE A O 1
ATOM 694 N N . LYS A 1 89 ? -6.874 4.143 18.092 1.00 98.12 89 LYS A N 1
ATOM 695 C CA . LYS A 1 89 ? -6.656 3.298 19.264 1.00 98.12 89 LYS A CA 1
ATOM 696 C C . LYS A 1 89 ? -5.319 2.581 19.110 1.00 98.12 89 LYS A C 1
ATOM 698 O O . LYS A 1 89 ? -5.183 1.689 18.283 1.00 98.12 89 LYS A O 1
ATOM 703 N N . PHE A 1 90 ? -4.340 2.942 19.929 1.00 97.69 90 PHE A N 1
ATOM 704 C CA . PHE A 1 90 ? -3.055 2.252 19.906 1.00 97.69 90 PHE A CA 1
ATOM 705 C C . PHE A 1 90 ? -3.146 0.869 20.560 1.00 97.69 90 PHE A C 1
ATOM 707 O O . PHE A 1 90 ? -3.761 0.712 21.620 1.00 97.69 90 PHE A O 1
ATOM 714 N N . THR A 1 91 ? -2.520 -0.124 19.936 1.00 96.62 91 THR A N 1
ATOM 715 C CA . THR A 1 91 ? -2.403 -1.502 20.426 1.00 96.62 91 THR A CA 1
ATOM 716 C C . THR A 1 91 ? -0.942 -1.855 20.702 1.00 96.62 91 THR A C 1
ATOM 718 O O . THR A 1 91 ? -0.018 -1.215 20.202 1.00 96.62 91 THR A O 1
ATOM 721 N N . SER A 1 92 ? -0.726 -2.867 21.544 1.00 95.31 92 SER A N 1
ATOM 722 C CA . SER A 1 92 ? 0.599 -3.446 21.769 1.00 95.31 92 SER A CA 1
ATOM 723 C C . SER A 1 92 ? 0.767 -4.647 20.850 1.00 95.31 92 SER A C 1
ATOM 725 O O . SER A 1 92 ? 0.473 -5.771 21.247 1.00 95.31 92 SER A O 1
ATOM 727 N N . ASP A 1 93 ? 1.220 -4.385 19.634 1.00 93.75 93 ASP A N 1
ATOM 728 C CA . ASP A 1 93 ? 1.598 -5.395 18.654 1.00 93.75 93 ASP A CA 1
ATOM 729 C C . ASP A 1 93 ? 3.013 -5.058 18.178 1.00 93.75 93 ASP A C 1
ATOM 731 O O . ASP A 1 93 ? 3.281 -3.933 17.757 1.00 93.75 93 ASP A O 1
ATOM 735 N N . VAL A 1 94 ? 3.935 -6.000 18.339 1.00 93.12 94 VAL A N 1
ATOM 736 C CA . VAL A 1 94 ? 5.329 -5.880 17.886 1.00 93.12 94 VAL A CA 1
ATOM 737 C C . VAL A 1 94 ? 5.650 -6.888 16.788 1.00 93.12 94 VAL A C 1
ATOM 739 O O . VAL A 1 94 ? 6.683 -6.750 16.137 1.00 93.12 94 VAL A O 1
ATOM 742 N N . ASP A 1 95 ? 4.763 -7.856 16.554 1.00 92.94 95 ASP A N 1
ATOM 743 C CA . ASP A 1 95 ? 4.950 -8.911 15.560 1.00 92.94 95 ASP A CA 1
ATOM 744 C C . ASP A 1 95 ? 4.763 -8.352 14.140 1.00 92.94 95 ASP A C 1
ATOM 746 O O . ASP A 1 95 ? 5.347 -8.858 13.180 1.00 92.94 95 ASP A O 1
ATOM 750 N N . TRP A 1 96 ? 4.021 -7.246 14.005 1.00 93.50 96 TRP A N 1
ATOM 751 C CA . TRP A 1 96 ? 3.877 -6.532 12.735 1.00 93.50 96 TRP A CA 1
ATOM 752 C C . TRP A 1 96 ? 5.195 -5.923 12.215 1.00 93.50 96 TRP A C 1
ATOM 754 O O . TRP A 1 96 ? 5.280 -5.606 11.033 1.00 93.50 96 TRP A O 1
ATOM 764 N N . VAL A 1 97 ? 6.218 -5.692 13.054 1.00 94.12 97 VAL A N 1
ATOM 765 C CA . VAL A 1 97 ? 7.403 -4.905 12.657 1.00 94.12 97 VAL A CA 1
ATOM 766 C C . VAL A 1 97 ? 8.134 -5.579 11.491 1.00 94.12 97 VAL A C 1
ATOM 768 O O . VAL A 1 97 ? 8.724 -6.644 11.641 1.00 94.12 97 VAL A O 1
ATOM 771 N N . GLY A 1 98 ? 8.134 -4.914 10.332 1.00 92.00 98 GLY A N 1
ATOM 772 C CA . GLY A 1 98 ? 8.721 -5.437 9.090 1.00 92.00 98 GLY A CA 1
ATOM 773 C C . GLY A 1 98 ? 7.772 -6.298 8.247 1.00 92.00 98 GLY A C 1
ATOM 774 O O . GLY A 1 98 ? 8.160 -6.724 7.165 1.00 92.00 98 GLY A O 1
ATOM 775 N N . ASN A 1 99 ? 6.539 -6.515 8.703 1.00 95.62 99 ASN A N 1
ATOM 776 C CA . ASN A 1 99 ? 5.496 -7.274 8.019 1.0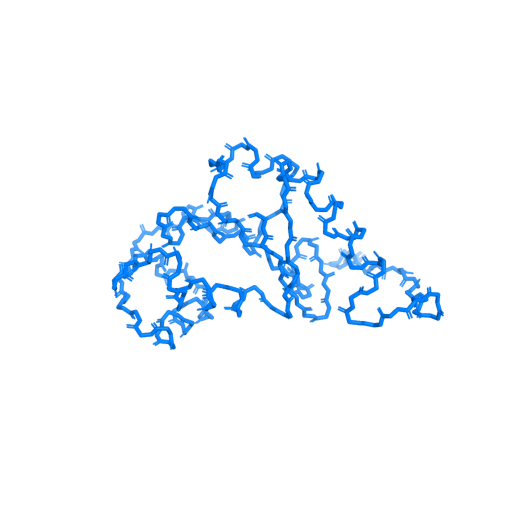0 95.62 99 ASN A CA 1
ATOM 777 C C . ASN A 1 99 ? 4.384 -6.362 7.468 1.00 95.62 99 ASN A C 1
ATOM 779 O O . ASN A 1 99 ? 4.338 -5.158 7.739 1.00 95.62 99 ASN A O 1
ATOM 783 N N . SER A 1 100 ? 3.490 -6.959 6.677 1.00 96.25 100 SER A N 1
ATOM 784 C CA . SER A 1 100 ? 2.156 -6.430 6.392 1.00 96.25 100 SER A CA 1
ATOM 785 C C . SER A 1 100 ? 1.286 -6.474 7.651 1.00 96.25 100 SER A C 1
ATOM 787 O O . SER A 1 100 ? 1.477 -7.320 8.528 1.00 96.25 100 SER A O 1
ATOM 789 N N . TYR A 1 101 ? 0.316 -5.567 7.747 1.00 96.75 101 TYR A N 1
ATOM 790 C CA . TYR A 1 101 ? -0.701 -5.597 8.796 1.00 96.75 101 TYR A CA 1
ATOM 791 C C . TYR A 1 101 ? -2.044 -5.089 8.273 1.00 96.75 101 TYR A C 1
ATOM 793 O O . TYR A 1 101 ? -2.119 -4.261 7.363 1.00 96.75 101 TYR A O 1
ATOM 801 N N . THR A 1 102 ? -3.125 -5.579 8.871 1.00 96.62 102 THR A N 1
ATOM 802 C CA . THR A 1 102 ? -4.481 -5.124 8.561 1.00 96.62 102 THR A CA 1
ATOM 803 C C . THR A 1 102 ? -4.710 -3.759 9.206 1.00 96.62 102 THR A C 1
ATOM 805 O O . THR A 1 102 ? -4.783 -3.649 10.432 1.00 96.62 102 THR A O 1
ATOM 808 N N . LEU A 1 103 ? -4.827 -2.707 8.392 1.00 96.88 103 LEU A N 1
ATOM 809 C CA . LEU A 1 103 ? -5.135 -1.358 8.869 1.00 96.88 103 LEU A CA 1
ATOM 810 C C . LEU A 1 103 ? -6.615 -1.257 9.250 1.00 96.88 103 LEU A C 1
ATOM 812 O O . LEU A 1 103 ? -6.969 -0.728 10.302 1.00 96.88 103 LEU A O 1
ATOM 816 N N . THR A 1 104 ? -7.490 -1.780 8.396 1.00 96.00 104 THR A N 1
ATOM 817 C CA . THR A 1 104 ? -8.911 -1.977 8.681 1.00 96.00 104 THR A CA 1
ATOM 818 C C . THR A 1 104 ? -9.446 -3.154 7.867 1.00 96.00 104 THR A C 1
ATOM 820 O O . THR A 1 104 ? -8.699 -3.747 7.097 1.00 96.00 104 THR A O 1
ATOM 823 N N . ASP A 1 105 ? -10.709 -3.523 8.070 1.00 94.81 105 ASP A N 1
ATOM 824 C CA . ASP A 1 105 ? -11.333 -4.634 7.351 1.00 94.81 105 ASP A CA 1
ATOM 825 C C . ASP A 1 105 ? -11.227 -4.403 5.835 1.00 94.81 105 ASP A C 1
ATOM 827 O O . ASP A 1 105 ? -11.571 -3.323 5.348 1.00 94.81 105 ASP A O 1
ATOM 831 N N . GLY A 1 106 ? -10.653 -5.374 5.126 1.00 96.00 106 GLY A N 1
ATOM 832 C CA . GLY A 1 106 ? -10.353 -5.299 3.695 1.00 96.00 106 GLY A CA 1
ATOM 833 C C . GLY A 1 106 ? -9.274 -4.299 3.261 1.00 96.00 106 GLY A C 1
ATOM 834 O O . GLY A 1 106 ? -9.153 -4.014 2.072 1.00 96.00 106 GLY A O 1
ATOM 835 N N . VAL A 1 107 ? -8.481 -3.734 4.183 1.00 98.00 107 VAL A N 1
ATOM 836 C CA . VAL A 1 107 ? -7.372 -2.821 3.846 1.00 98.00 107 VAL A CA 1
ATOM 837 C C . VAL A 1 107 ? -6.093 -3.229 4.570 1.00 98.00 107 VAL A C 1
ATOM 839 O O . VAL A 1 107 ? -5.974 -3.105 5.794 1.00 98.00 107 VAL A O 1
ATOM 842 N N . ILE A 1 108 ? -5.105 -3.658 3.792 1.00 98.19 108 ILE A N 1
ATOM 843 C CA . ILE A 1 108 ? -3.804 -4.131 4.251 1.00 98.19 108 ILE A CA 1
ATOM 844 C C . ILE A 1 108 ? -2.743 -3.084 3.907 1.00 98.19 108 ILE A C 1
ATOM 846 O O . ILE A 1 108 ? -2.617 -2.651 2.762 1.00 98.19 108 ILE A O 1
ATOM 850 N N . ASP A 1 109 ? -1.943 -2.693 4.896 1.00 97.81 109 ASP A N 1
ATOM 851 C CA . ASP A 1 109 ? -0.736 -1.898 4.682 1.00 97.81 109 ASP A CA 1
ATOM 852 C C . ASP A 1 109 ? 0.478 -2.834 4.682 1.00 97.81 109 ASP A C 1
ATOM 854 O O . ASP A 1 109 ? 0.842 -3.420 5.704 1.00 97.81 109 ASP A O 1
ATOM 858 N N . SER A 1 110 ? 1.101 -2.977 3.513 1.00 97.62 110 SER A N 1
ATOM 859 C CA . SER A 1 110 ? 2.312 -3.764 3.287 1.00 97.62 110 SER A CA 1
ATOM 860 C C . SER A 1 110 ? 3.504 -2.873 2.932 1.00 97.62 110 SER A C 1
ATOM 862 O O . SER A 1 110 ? 4.419 -3.268 2.213 1.00 97.62 110 SER A O 1
ATOM 864 N N . ALA A 1 111 ? 3.559 -1.645 3.453 1.00 95.94 111 ALA A N 1
ATOM 865 C CA . ALA A 1 111 ? 4.615 -0.700 3.108 1.00 95.94 111 ALA A CA 1
ATOM 866 C C . ALA A 1 111 ? 6.043 -1.189 3.416 1.00 95.94 111 ALA A C 1
ATOM 868 O O . ALA A 1 111 ? 6.980 -0.568 2.927 1.00 95.94 111 ALA A O 1
ATOM 869 N N . GLN A 1 112 ? 6.256 -2.206 4.258 1.00 94.69 112 GLN A N 1
ATOM 870 C CA . GLN A 1 112 ? 7.591 -2.736 4.597 1.00 94.69 112 GLN A CA 1
ATOM 871 C C . GLN A 1 112 ? 7.918 -4.082 3.933 1.00 94.69 112 GLN A C 1
ATOM 873 O O . GLN A 1 112 ? 9.051 -4.542 4.058 1.00 94.69 112 GLN A O 1
ATOM 878 N N . ARG A 1 113 ? 6.960 -4.707 3.240 1.00 95.88 113 ARG A N 1
ATOM 879 C CA . ARG A 1 113 ? 7.075 -6.085 2.757 1.00 95.88 113 ARG A CA 1
ATOM 880 C C . ARG A 1 113 ? 6.468 -6.209 1.364 1.00 95.88 113 ARG A C 1
ATOM 882 O O . ARG A 1 113 ? 5.393 -5.680 1.113 1.00 95.88 113 ARG A O 1
ATOM 889 N N . LEU A 1 114 ? 7.171 -6.885 0.467 1.00 96.81 114 LEU A N 1
ATOM 890 C CA . LEU A 1 114 ? 6.691 -7.203 -0.872 1.00 96.81 114 LEU A CA 1
ATOM 891 C C . LEU A 1 114 ? 7.188 -8.603 -1.209 1.00 96.81 114 LEU A C 1
ATOM 893 O O . LEU A 1 114 ? 8.374 -8.780 -1.483 1.00 96.81 114 LEU A O 1
ATOM 897 N N . ASP A 1 115 ? 6.280 -9.571 -1.188 1.00 97.81 115 ASP A N 1
ATOM 898 C CA . ASP A 1 115 ? 6.596 -10.968 -1.468 1.00 97.81 115 ASP A CA 1
ATOM 899 C C . ASP A 1 115 ? 5.820 -11.503 -2.673 1.00 97.81 115 ASP A C 1
ATOM 901 O O . ASP A 1 115 ? 4.722 -11.054 -3.018 1.00 97.81 115 ASP A O 1
ATOM 905 N N . ARG A 1 116 ? 6.389 -12.526 -3.313 1.00 98.25 116 ARG A N 1
ATOM 906 C CA . ARG A 1 116 ? 5.712 -13.236 -4.397 1.00 98.25 116 ARG A CA 1
ATOM 907 C C . ARG A 1 116 ? 4.432 -13.896 -3.877 1.00 98.25 116 ARG A C 1
ATOM 909 O O . ARG A 1 116 ? 4.466 -14.593 -2.865 1.00 98.25 116 ARG A O 1
ATOM 916 N N . ASN A 1 117 ? 3.335 -13.744 -4.617 1.00 98.56 117 ASN A N 1
ATOM 917 C CA . ASN A 1 117 ? 1.995 -14.229 -4.274 1.00 98.56 117 ASN A CA 1
ATOM 918 C C . ASN A 1 117 ? 1.442 -13.673 -2.947 1.00 98.56 117 ASN A C 1
ATOM 920 O O . ASN A 1 117 ? 0.560 -14.295 -2.361 1.00 98.56 117 ASN A O 1
ATOM 924 N N . GLN A 1 118 ? 1.960 -12.548 -2.437 1.00 98.31 118 GLN A N 1
ATOM 925 C CA . GLN A 1 118 ? 1.544 -12.029 -1.134 1.00 98.31 118 GLN A CA 1
ATOM 926 C C . GLN A 1 118 ? 0.041 -11.737 -1.067 1.00 98.31 118 GLN A C 1
ATOM 928 O O . GLN A 1 118 ? -0.614 -12.216 -0.148 1.00 98.31 118 GLN A O 1
ATOM 933 N N . PHE A 1 119 ? -0.518 -11.038 -2.060 1.00 98.69 119 PHE A N 1
ATOM 934 C CA . PHE A 1 119 ? -1.957 -10.774 -2.120 1.00 98.69 119 PHE A CA 1
ATOM 935 C C . PHE A 1 119 ? -2.749 -12.084 -2.187 1.00 98.69 119 PHE A C 1
ATOM 937 O O . PHE A 1 119 ? -3.631 -12.316 -1.373 1.00 98.69 119 PHE A O 1
ATOM 944 N N . ALA A 1 120 ? -2.365 -13.000 -3.081 1.00 98.25 120 ALA A N 1
ATOM 945 C CA . ALA A 1 120 ? -3.048 -14.288 -3.227 1.00 98.25 120 ALA A CA 1
ATOM 946 C C . ALA A 1 120 ? -3.034 -15.162 -1.954 1.00 98.25 120 ALA A C 1
ATOM 948 O O . ALA A 1 120 ? -3.874 -16.050 -1.820 1.00 98.25 120 ALA A O 1
ATOM 949 N N . ASN A 1 121 ? -2.072 -14.949 -1.050 1.00 98.19 121 ASN A N 1
ATOM 950 C CA . ASN A 1 121 ? -1.931 -15.713 0.189 1.00 98.19 121 ASN A CA 1
ATOM 951 C C . ASN A 1 121 ? -2.536 -15.015 1.419 1.00 98.19 121 ASN A C 1
ATOM 953 O O . ASN A 1 121 ? -2.887 -15.702 2.376 1.00 98.19 121 ASN A O 1
ATOM 957 N N . GLU A 1 122 ? -2.582 -13.680 1.434 1.00 97.31 122 GLU A N 1
ATOM 958 C CA . GLU A 1 122 ? -2.926 -12.873 2.617 1.00 97.31 122 GLU A CA 1
ATOM 959 C C . GLU A 1 122 ? -4.261 -12.120 2.481 1.00 97.31 122 GLU A C 1
ATOM 961 O O . GLU A 1 122 ? -4.741 -11.593 3.483 1.00 97.31 122 GLU A O 1
ATOM 966 N N . CYS A 1 123 ? -4.852 -12.071 1.284 1.00 98.06 123 CYS A N 1
ATOM 967 C CA . CYS A 1 123 ? -6.029 -11.260 0.977 1.00 98.06 123 CYS A CA 1
ATOM 968 C C . CYS A 1 123 ? -7.164 -12.062 0.339 1.00 98.06 123 CYS A C 1
ATOM 970 O O . CYS A 1 123 ? -6.949 -13.032 -0.393 1.00 98.06 123 CYS A O 1
ATOM 972 N N . GLU A 1 124 ? -8.383 -11.582 0.563 1.00 97.12 124 GLU A N 1
ATOM 973 C CA . GLU A 1 124 ? -9.551 -11.939 -0.232 1.00 97.12 124 GLU A CA 1
ATOM 974 C C . GLU A 1 124 ? -9.588 -11.135 -1.543 1.00 97.12 124 GLU A C 1
ATOM 976 O O . GLU A 1 124 ? -8.879 -10.149 -1.734 1.00 97.12 124 GLU A O 1
ATOM 981 N N . SER A 1 125 ? -10.423 -11.563 -2.493 1.00 94.81 125 SER A N 1
ATOM 982 C CA . SER A 1 125 ? -10.430 -10.993 -3.852 1.00 94.81 125 SER A CA 1
ATOM 983 C C . SER A 1 125 ? -10.864 -9.523 -3.954 1.00 94.81 125 SER A C 1
ATOM 985 O O . SER A 1 125 ? -10.675 -8.914 -5.008 1.00 94.81 125 SER A O 1
ATOM 987 N N . ASP A 1 126 ? -11.507 -8.993 -2.916 1.00 94.56 126 ASP A N 1
ATOM 988 C CA . ASP A 1 126 ? -12.026 -7.628 -2.799 1.00 94.56 126 ASP A CA 1
ATOM 989 C C . ASP A 1 126 ? -11.263 -6.763 -1.784 1.00 94.56 126 ASP A C 1
ATOM 991 O O . ASP A 1 126 ? -11.585 -5.581 -1.633 1.00 94.56 126 ASP A O 1
ATOM 995 N N . ASP A 1 127 ? -10.237 -7.322 -1.142 1.00 97.75 127 ASP A N 1
ATOM 996 C CA . ASP A 1 127 ? -9.330 -6.572 -0.282 1.00 97.75 127 ASP A CA 1
ATOM 997 C C . ASP A 1 127 ? -8.450 -5.620 -1.101 1.00 97.75 127 ASP A C 1
ATOM 999 O O . ASP A 1 127 ? -8.220 -5.806 -2.296 1.00 97.75 127 ASP A O 1
ATOM 1003 N N . LEU A 1 128 ? -7.912 -4.607 -0.424 1.00 98.38 128 LEU A N 1
ATOM 1004 C CA . LEU A 1 128 ? -6.917 -3.688 -0.960 1.00 98.38 128 LEU A CA 1
ATOM 1005 C C . LEU A 1 128 ? -5.606 -3.853 -0.203 1.00 98.38 128 LEU A C 1
ATOM 1007 O O . LEU A 1 128 ? -5.564 -3.641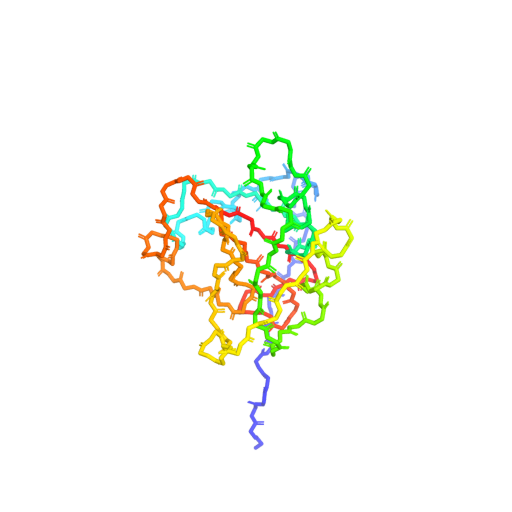 1.012 1.00 98.38 128 LEU A O 1
ATOM 1011 N N . MET A 1 129 ? -4.520 -4.149 -0.913 1.00 98.69 129 MET A N 1
ATOM 1012 C CA . MET A 1 129 ? -3.180 -4.199 -0.328 1.00 98.69 129 MET A CA 1
ATOM 1013 C C . MET A 1 129 ? -2.325 -3.055 -0.863 1.00 98.69 129 MET A C 1
ATOM 1015 O O . MET A 1 129 ? -2.148 -2.888 -2.068 1.00 98.69 129 MET A O 1
ATOM 1019 N N . VAL A 1 130 ? -1.779 -2.250 0.047 1.00 98.50 130 VAL A N 1
ATOM 1020 C CA . VAL A 1 130 ? -0.975 -1.077 -0.304 1.00 98.50 130 VAL A CA 1
ATOM 1021 C C . VAL A 1 130 ? 0.505 -1.361 -0.101 1.00 98.50 130 VAL A C 1
ATOM 1023 O O . VAL A 1 130 ? 0.942 -1.685 1.003 1.00 98.50 130 VAL A O 1
ATOM 1026 N N . PHE A 1 131 ? 1.297 -1.150 -1.147 1.00 98.38 131 PHE A N 1
ATOM 1027 C CA . PHE A 1 131 ? 2.754 -1.190 -1.090 1.00 98.38 131 PHE A CA 1
ATOM 1028 C C . PHE A 1 131 ? 3.340 0.214 -1.205 1.00 98.38 131 PHE A C 1
ATOM 1030 O O . PHE A 1 131 ? 2.823 1.079 -1.916 1.00 98.38 131 PHE A O 1
ATOM 1037 N N . SER A 1 132 ? 4.457 0.440 -0.517 1.00 97.25 132 SER A N 1
ATOM 1038 C CA . SER A 1 132 ? 5.231 1.676 -0.613 1.00 97.25 132 SER A CA 1
ATOM 1039 C C . SER A 1 132 ? 6.459 1.454 -1.473 1.00 97.25 132 SER A C 1
ATOM 1041 O O . SER A 1 132 ? 7.160 0.462 -1.302 1.00 97.25 132 SER A O 1
ATOM 1043 N N . MET A 1 133 ? 6.736 2.433 -2.329 1.00 95.69 133 MET A N 1
ATOM 1044 C CA . MET A 1 133 ? 7.918 2.478 -3.184 1.00 95.69 133 MET A CA 1
ATOM 1045 C C . MET A 1 133 ? 8.852 3.620 -2.757 1.00 95.69 133 MET A C 1
ATOM 1047 O O . MET A 1 133 ? 9.559 4.194 -3.578 1.00 95.69 133 MET A O 1
ATOM 1051 N N . TYR A 1 134 ? 8.834 4.011 -1.477 1.00 93.44 134 TYR A N 1
ATOM 1052 C CA . TYR A 1 134 ? 9.789 4.989 -0.939 1.00 93.44 134 TYR A CA 1
ATOM 1053 C C . TYR A 1 134 ? 11.234 4.445 -1.079 1.00 93.44 134 TYR A C 1
ATOM 1055 O O . TYR A 1 134 ? 11.410 3.226 -1.047 1.00 93.44 134 TYR A O 1
ATOM 1063 N N . PRO A 1 135 ? 12.291 5.276 -1.189 1.00 90.38 135 PRO A N 1
ATOM 1064 C CA . PRO A 1 135 ? 13.646 4.803 -1.501 1.00 90.38 135 PRO A CA 1
ATOM 1065 C C . PRO A 1 135 ? 14.226 3.715 -0.585 1.00 90.38 135 PRO A C 1
ATOM 1067 O O . PRO A 1 135 ? 15.168 3.031 -0.962 1.00 90.38 135 PRO A O 1
ATOM 1070 N N . THR A 1 136 ? 13.702 3.558 0.633 1.00 88.75 136 THR A N 1
ATOM 1071 C CA . THR A 1 136 ? 14.164 2.546 1.596 1.00 88.75 136 THR A CA 1
ATOM 1072 C C . THR A 1 136 ? 13.321 1.267 1.591 1.00 88.75 136 THR A C 1
ATOM 1074 O O . THR A 1 136 ? 13.417 0.484 2.535 1.00 88.75 136 THR A O 1
ATOM 1077 N N . LYS A 1 137 ? 12.408 1.099 0.629 1.00 92.00 137 LYS A N 1
ATOM 1078 C CA . LYS A 1 137 ? 11.503 -0.056 0.539 1.00 92.00 137 LYS A CA 1
ATOM 1079 C C . LYS A 1 137 ? 12.101 -1.165 -0.330 1.00 92.00 137 LYS A C 1
ATOM 1081 O O . LYS A 1 137 ? 13.003 -0.874 -1.110 1.00 92.00 137 LYS A O 1
ATOM 1086 N N . PRO A 1 138 ? 11.612 -2.418 -0.213 1.00 90.12 138 PRO A N 1
ATOM 1087 C CA . PRO A 1 138 ? 12.138 -3.546 -0.988 1.00 90.12 138 PRO A CA 1
ATOM 1088 C C . PRO A 1 138 ? 12.134 -3.316 -2.504 1.00 90.12 138 PRO A C 1
ATOM 1090 O O . PRO A 1 138 ? 13.073 -3.723 -3.179 1.00 90.12 138 PRO A O 1
ATOM 1093 N N . LEU A 1 139 ? 11.110 -2.628 -3.018 1.00 91.38 139 LEU A N 1
ATOM 1094 C CA . LEU A 1 139 ? 11.067 -2.120 -4.384 1.00 91.38 139 LEU A CA 1
ATOM 1095 C C . LEU A 1 139 ? 11.067 -0.584 -4.326 1.00 91.38 139 LEU A C 1
ATOM 1097 O O . LEU A 1 139 ? 10.037 0.013 -4.019 1.00 91.38 139 LEU A O 1
ATOM 1101 N N . PRO A 1 140 ? 12.220 0.075 -4.508 1.00 88.81 140 PRO A N 1
ATOM 1102 C CA . PRO A 1 140 ? 12.325 1.515 -4.320 1.00 88.81 140 PRO A CA 1
ATOM 1103 C C . PRO A 1 140 ? 12.040 2.309 -5.601 1.00 88.81 140 PRO A C 1
ATOM 1105 O O . PRO A 1 140 ? 12.345 1.895 -6.715 1.00 88.81 140 PRO A O 1
ATOM 1108 N N . SER A 1 141 ? 11.528 3.520 -5.416 1.00 88.62 141 SER A N 1
ATOM 1109 C CA . SER A 1 141 ? 11.438 4.598 -6.406 1.00 88.62 141 SER A CA 1
ATOM 1110 C C . SER A 1 141 ? 11.837 5.925 -5.734 1.00 88.62 141 SER A C 1
ATOM 1112 O O . SER A 1 141 ? 12.281 5.917 -4.585 1.00 88.62 141 SER A O 1
ATOM 1114 N N . LEU A 1 142 ? 11.703 7.073 -6.412 1.00 85.31 142 LEU A N 1
ATOM 1115 C CA . LEU A 1 142 ? 11.933 8.382 -5.775 1.00 85.31 142 LEU A CA 1
ATOM 1116 C C . LEU A 1 142 ? 10.862 8.683 -4.711 1.00 85.31 142 LEU A C 1
ATOM 1118 O O . LEU A 1 142 ? 11.182 9.084 -3.593 1.00 85.31 142 LEU A O 1
ATOM 1122 N N . ASP A 1 143 ? 9.604 8.484 -5.088 1.00 90.88 143 ASP A N 1
ATOM 1123 C CA . ASP A 1 143 ? 8.423 8.457 -4.235 1.00 90.88 143 ASP A CA 1
ATOM 1124 C C . ASP A 1 143 ? 7.360 7.641 -4.976 1.00 90.88 143 ASP A C 1
ATOM 1126 O O . ASP A 1 143 ? 7.324 7.638 -6.211 1.00 90.88 143 ASP A O 1
ATOM 1130 N N . GLY A 1 144 ? 6.514 6.932 -4.239 1.00 95.19 144 GLY A N 1
ATOM 1131 C CA . GLY A 1 144 ? 5.524 6.075 -4.869 1.00 95.19 144 GLY A CA 1
ATOM 1132 C C . GLY A 1 144 ? 4.769 5.169 -3.914 1.00 95.19 144 GLY A C 1
ATOM 1133 O O . GLY A 1 144 ? 5.185 4.864 -2.789 1.00 95.19 144 GLY A O 1
ATOM 1134 N N . GLY A 1 145 ? 3.619 4.723 -4.389 1.00 97.19 145 GLY A N 1
ATOM 1135 C CA . GLY A 1 145 ? 2.850 3.646 -3.799 1.00 97.19 145 GLY A CA 1
ATOM 1136 C C . GLY A 1 145 ? 2.025 2.956 -4.866 1.00 97.19 145 GLY A C 1
ATOM 1137 O O . GLY A 1 145 ? 1.794 3.510 -5.937 1.00 97.19 145 GLY A O 1
ATOM 1138 N N . ILE A 1 146 ? 1.578 1.750 -4.575 1.00 98.06 146 ILE A N 1
ATOM 1139 C CA . ILE A 1 146 ? 0.680 1.017 -5.457 1.00 98.06 146 ILE A CA 1
ATOM 1140 C C . ILE A 1 146 ? -0.339 0.282 -4.602 1.00 98.06 146 ILE A C 1
ATOM 1142 O O . ILE A 1 146 ? -0.006 -0.218 -3.526 1.00 98.06 146 ILE A O 1
ATOM 1146 N N . VAL A 1 147 ? -1.584 0.290 -5.057 1.00 98.44 147 VAL A N 1
ATOM 1147 C CA . VAL A 1 147 ? -2.669 -0.497 -4.471 1.00 98.44 147 VAL A CA 1
ATOM 1148 C C . VAL A 1 147 ? -2.946 -1.644 -5.418 1.00 98.44 147 VAL A C 1
ATOM 1150 O O . VAL A 1 147 ? -3.066 -1.399 -6.619 1.00 98.44 147 VAL A O 1
ATOM 1153 N N . VAL A 1 148 ? -3.043 -2.854 -4.882 1.00 98.19 148 VAL A N 1
ATOM 1154 C CA . VAL A 1 148 ? -3.481 -4.053 -5.604 1.00 98.19 148 VAL A CA 1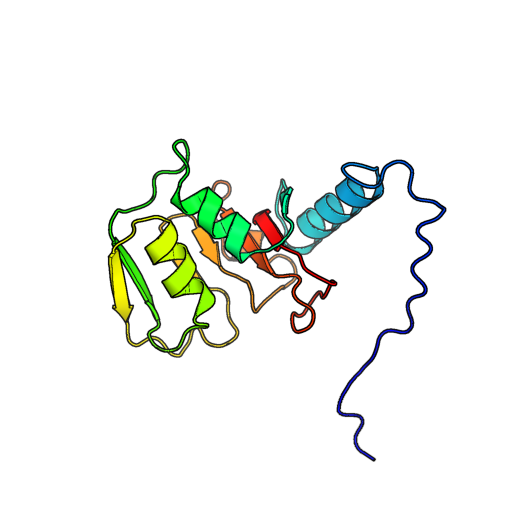
ATOM 1155 C C . VAL A 1 148 ? -4.748 -4.633 -5.002 1.00 98.19 148 VAL A C 1
ATOM 1157 O O . VAL A 1 148 ? -4.971 -4.377 -3.792 1.00 98.19 148 VAL A O 1
#

Radius of gyration: 16.33 Å; chains: 1; bounding box: 53×30×47 Å

pLDDT: mean 92.85, std 8.4, range [55.69, 98.69]

Secondary structure (DSSP, 8-state):
--------------TT-S-TTT-HHHHHHHHHHHHHHT-S--EEES-HHHHHHHHHT-SSS---SEEEEESSS-THHHHHHHHTT-EEEEE---TTTTS-EEEETTEEE-TT---TTHHHHH--TT-EEEEE--TTSSS--SS-EEE-

Foldseek 3Di:
DDDPDDDDPDDDDCVPFPDPPDTPVQVVVQVVLCQFQVADGKDKDQWLLVVVLCLLLDPVRDDDLEWEDAPPDPPSLVVSCVVSNHHYDHDHDPVCVLAWDDRDVLEIEGQNDRGGNNCVVPHDRRGKYKYWQDCPHPNHDVGIMMID